Protein AF-A0A4R3A333-F1 (afdb_monomer_lite)

Sequence (79 aa):
MSRQKRDWQEIAAEIASYRQMYNFACQIVENAPVGTGENEAATRLMESLEDIVHLPIAEAKRLARARRRFEKLKALLAA

Foldseek 3Di:
DDPVLVVLLVQLVPDDDLVSLLVSLVVCCVPPDPPDPLNVLSVVLNVLSVVVVPDPDDDPVSVVVSVVSSVVSSVSSVD

Secondary structure (DSSP, 8-state):
--HHHHHHHHHHHH--SHHHHHHHHHHHHHHSPTTSHHHHHHHHHHHHHHHHHT-SS--HHHHHHHHHHHHHHHHHHT-

Radius of gyration: 11.98 Å; chains: 1; bounding box: 30×23×30 Å

pLDDT: mean 86.97, std 6.91, range [58.03, 93.56]

Structure (mmCIF, N/CA/C/O backbone):
data_AF-A0A4R3A333-F1
#
_entry.id   AF-A0A4R3A333-F1
#
loop_
_atom_site.group_PDB
_atom_site.id
_atom_site.type_symbol
_atom_site.label_atom_id
_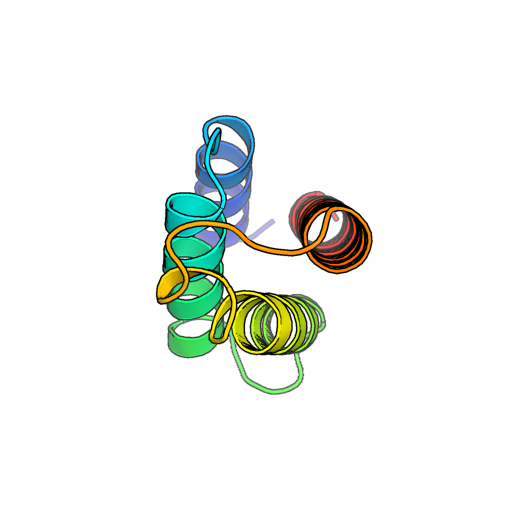atom_site.label_alt_id
_atom_site.label_comp_id
_atom_site.label_asym_id
_atom_site.label_entity_id
_atom_site.label_seq_id
_atom_site.pdbx_PDB_ins_code
_atom_site.Cartn_x
_atom_site.Cartn_y
_atom_site.Cartn_z
_atom_site.occupancy
_atom_site.B_iso_or_equiv
_atom_site.auth_seq_id
_atom_site.auth_comp_id
_atom_site.auth_asym_id
_atom_site.auth_atom_id
_atom_site.pdbx_PDB_model_num
ATOM 1 N N . MET A 1 1 ? -14.144 11.713 10.191 1.00 58.03 1 MET A N 1
ATOM 2 C CA . MET A 1 1 ? -12.788 11.259 9.811 1.00 58.03 1 MET A CA 1
ATOM 3 C C . MET A 1 1 ? -11.751 11.876 10.737 1.00 58.03 1 MET A C 1
ATOM 5 O O . MET A 1 1 ? -11.796 13.082 10.969 1.00 58.03 1 MET A O 1
ATOM 9 N N . SER A 1 2 ? -10.839 11.066 11.276 1.00 72.12 2 SER A N 1
ATOM 10 C CA . SER A 1 2 ? -9.670 11.541 12.028 1.00 72.12 2 SER A CA 1
ATOM 11 C C . SER A 1 2 ? 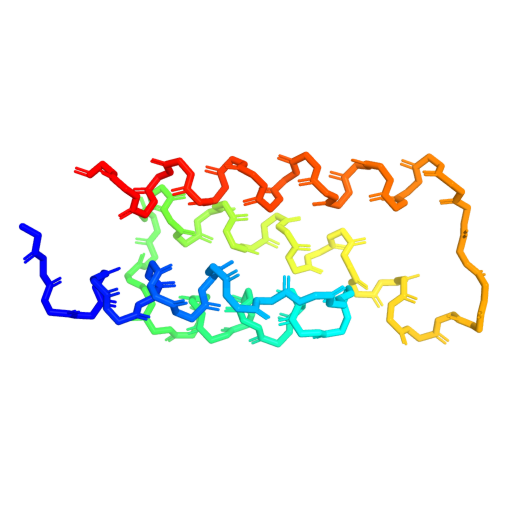-8.775 12.412 11.133 1.00 72.12 2 SER A C 1
ATOM 13 O O . SER A 1 2 ? -8.740 12.227 9.918 1.00 72.12 2 SER A O 1
ATOM 15 N N . ARG A 1 3 ? -8.071 13.396 11.714 1.00 77.88 3 ARG A N 1
ATOM 16 C CA . ARG A 1 3 ? -7.159 14.298 10.976 1.00 77.88 3 ARG A CA 1
ATOM 17 C C . ARG A 1 3 ? -6.127 13.508 10.161 1.00 77.88 3 ARG A C 1
ATOM 19 O O . ARG A 1 3 ? -6.028 13.704 8.962 1.00 77.88 3 ARG A O 1
ATOM 26 N N . GLN A 1 4 ? -5.537 12.498 10.791 1.00 82.50 4 GLN A N 1
ATOM 27 C CA . GLN A 1 4 ? -4.578 11.577 10.184 1.00 82.50 4 GLN A CA 1
ATOM 28 C C . GLN A 1 4 ? -5.112 10.846 8.939 1.00 82.50 4 GLN A C 1
ATOM 30 O O . GLN A 1 4 ? -4.383 10.688 7.968 1.00 82.50 4 GLN A O 1
ATOM 35 N N . LYS A 1 5 ? -6.391 10.438 8.924 1.00 78.88 5 LYS A N 1
ATOM 36 C CA . LYS A 1 5 ? -7.000 9.805 7.740 1.00 78.88 5 LYS A CA 1
ATOM 37 C C . LYS A 1 5 ? -7.092 10.763 6.551 1.00 78.88 5 LYS A C 1
ATOM 39 O O . LYS A 1 5 ? -6.865 10.337 5.424 1.00 78.88 5 LYS A O 1
ATOM 44 N N . ARG A 1 6 ? -7.428 12.035 6.797 1.00 82.56 6 ARG A N 1
ATOM 45 C CA . ARG A 1 6 ? -7.472 13.063 5.743 1.00 82.56 6 ARG A CA 1
ATOM 46 C C . ARG A 1 6 ? -6.079 13.329 5.187 1.00 82.56 6 ARG A C 1
ATOM 48 O O . ARG A 1 6 ? -5.913 13.285 3.975 1.00 82.56 6 ARG A O 1
ATOM 55 N N . ASP A 1 7 ? -5.090 13.465 6.068 1.00 88.50 7 ASP A N 1
ATOM 56 C CA . ASP A 1 7 ? -3.692 13.648 5.669 1.00 88.50 7 ASP A CA 1
ATOM 57 C C . ASP A 1 7 ? -3.212 12.461 4.803 1.00 88.50 7 ASP A C 1
ATOM 59 O O . ASP A 1 7 ? -2.615 12.642 3.744 1.00 88.50 7 ASP A O 1
ATOM 63 N N . TRP A 1 8 ? -3.550 11.222 5.183 1.00 90.56 8 TRP A N 1
ATOM 64 C CA . TRP A 1 8 ? -3.246 10.032 4.380 1.00 90.56 8 TRP A CA 1
ATOM 65 C C . TRP A 1 8 ? -3.962 9.998 3.031 1.00 90.56 8 TRP A C 1
ATOM 67 O O . TRP A 1 8 ? -3.381 9.551 2.043 1.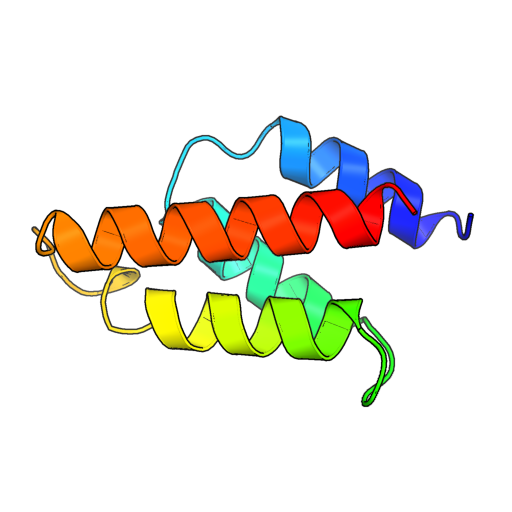00 90.56 8 TRP A O 1
ATOM 77 N N . GLN A 1 9 ? -5.208 10.457 2.960 1.00 89.88 9 GLN A N 1
ATOM 78 C CA . GLN A 1 9 ? -5.952 10.511 1.706 1.00 89.88 9 GLN A CA 1
ATOM 79 C C . GLN A 1 9 ? -5.329 11.511 0.719 1.00 89.88 9 GLN A C 1
ATOM 81 O O . GLN A 1 9 ? -5.219 11.196 -0.467 1.00 89.88 9 GLN A O 1
ATOM 86 N N . GLU A 1 10 ? -4.897 12.675 1.207 1.00 90.12 10 GLU A N 1
ATOM 87 C CA . GLU A 1 10 ? -4.200 13.692 0.411 1.00 90.12 10 GLU A CA 1
ATOM 88 C C . GLU A 1 10 ? -2.865 13.153 -0.113 1.00 90.12 10 GLU A C 1
ATOM 90 O O . GLU A 1 10 ? -2.639 13.143 -1.324 1.00 90.12 10 GLU A O 1
ATOM 95 N N . ILE A 1 11 ? -2.041 12.568 0.765 1.00 90.38 11 ILE A N 1
ATOM 96 C CA . ILE A 1 11 ? -0.770 11.942 0.370 1.00 90.38 11 ILE A CA 1
ATOM 97 C C . ILE A 1 11 ? -1.009 10.855 -0.687 1.00 90.38 11 ILE A C 1
ATOM 99 O O . ILE A 1 11 ? -0.328 10.817 -1.711 1.00 90.38 11 ILE A O 1
ATOM 103 N N . ALA A 1 12 ? -2.006 9.985 -0.493 1.00 90.12 12 ALA A N 1
ATOM 104 C CA . ALA A 1 12 ? -2.299 8.900 -1.427 1.00 90.12 12 ALA A CA 1
ATOM 105 C C . ALA A 1 12 ? -2.765 9.379 -2.816 1.00 90.12 12 ALA A C 1
ATOM 107 O O . ALA A 1 12 ? -2.673 8.618 -3.785 1.00 90.12 12 ALA A O 1
ATOM 108 N N . ALA A 1 13 ? -3.281 10.605 -2.933 1.00 89.25 13 ALA A N 1
ATOM 109 C CA . ALA A 1 13 ? -3.660 11.198 -4.213 1.00 89.25 13 ALA A CA 1
ATOM 110 C C . ALA A 1 13 ? -2.439 11.647 -5.034 1.00 89.25 13 ALA A C 1
ATOM 112 O O . ALA A 1 13 ? -2.481 11.577 -6.262 1.00 89.25 13 ALA A O 1
ATOM 113 N N . GLU A 1 14 ? -1.350 12.038 -4.371 1.00 90.81 14 GLU A N 1
ATOM 114 C CA . GLU A 1 14 ? -0.122 12.535 -5.008 1.00 90.81 14 GLU A CA 1
ATOM 115 C C . GLU A 1 14 ? 0.873 11.423 -5.387 1.00 90.81 14 GLU A C 1
ATOM 117 O O . GLU A 1 14 ? 1.834 11.649 -6.127 1.00 90.81 14 GLU A O 1
ATOM 122 N N . ILE A 1 15 ? 0.660 10.196 -4.906 1.00 91.94 15 ILE A N 1
ATOM 123 C CA . ILE A 1 15 ? 1.559 9.067 -5.162 1.00 91.94 15 ILE A CA 1
ATOM 124 C C . ILE A 1 15 ? 1.519 8.648 -6.637 1.00 91.94 15 ILE A C 1
ATOM 126 O O . ILE A 1 15 ? 0.520 8.129 -7.141 1.00 91.94 15 ILE A O 1
ATOM 130 N N . ALA A 1 16 ? 2.665 8.781 -7.307 1.00 86.88 16 ALA A N 1
ATOM 131 C CA . ALA A 1 16 ? 2.822 8.461 -8.726 1.00 86.88 16 ALA A CA 1
ATOM 132 C C . ALA A 1 16 ? 3.725 7.241 -8.994 1.00 86.88 16 ALA A C 1
ATOM 134 O O . ALA A 1 16 ? 3.726 6.712 -10.106 1.00 86.88 16 ALA A O 1
ATOM 135 N N . SER A 1 17 ? 4.477 6.760 -7.996 1.00 88.12 17 SER A N 1
ATOM 136 C CA . SER A 1 17 ? 5.437 5.655 -8.152 1.00 88.12 17 SER A CA 1
ATOM 137 C C . SER A 1 17 ? 5.224 4.512 -7.157 1.00 88.12 17 SER A C 1
ATOM 139 O O . SER A 1 17 ? 4.769 4.712 -6.032 1.00 88.12 17 SER A O 1
ATOM 141 N N . TYR A 1 18 ? 5.626 3.296 -7.542 1.00 88.31 18 TYR A N 1
ATOM 142 C CA . TYR A 1 18 ? 5.554 2.109 -6.677 1.00 88.31 18 TYR A CA 1
ATOM 143 C C . TYR A 1 18 ? 6.422 2.230 -5.416 1.00 88.31 18 TYR A C 1
ATOM 145 O O . TYR A 1 18 ? 6.046 1.725 -4.363 1.00 88.31 18 TYR A O 1
ATOM 153 N N . ARG A 1 19 ? 7.548 2.953 -5.491 1.00 87.06 19 ARG A N 1
ATOM 154 C CA . ARG A 1 19 ? 8.393 3.235 -4.322 1.00 87.06 19 ARG A CA 1
ATOM 155 C C . ARG A 1 19 ? 7.696 4.160 -3.325 1.00 87.06 19 ARG A C 1
ATOM 157 O O . ARG A 1 19 ? 7.753 3.912 -2.127 1.00 87.06 19 ARG A O 1
ATOM 164 N N . GLN A 1 20 ? 6.998 5.188 -3.808 1.00 90.81 20 GLN A N 1
ATOM 165 C CA . GLN A 1 20 ? 6.170 6.038 -2.949 1.00 90.81 20 GLN A CA 1
ATOM 166 C C . GLN A 1 20 ? 4.996 5.255 -2.344 1.00 90.81 20 GLN A C 1
ATOM 168 O O . GLN A 1 20 ? 4.737 5.410 -1.156 1.00 90.81 20 GLN A O 1
ATOM 173 N N . MET A 1 21 ? 4.342 4.370 -3.114 1.00 93.06 21 MET A N 1
ATOM 174 C CA . MET A 1 21 ? 3.296 3.478 -2.582 1.00 93.06 21 MET A CA 1
ATOM 175 C C . MET A 1 21 ? 3.824 2.604 -1.440 1.00 93.06 21 MET A C 1
ATOM 177 O O . MET A 1 21 ? 3.138 2.453 -0.435 1.00 93.06 21 MET A O 1
ATOM 181 N N . TYR A 1 22 ? 5.032 2.049 -1.585 1.00 92.19 22 TYR A N 1
ATOM 182 C CA . TYR A 1 22 ? 5.661 1.226 -0.552 1.00 92.19 22 TYR A CA 1
ATOM 183 C C . TYR A 1 22 ? 5.939 2.035 0.716 1.00 92.19 22 TYR A C 1
ATOM 185 O O . TYR A 1 22 ? 5.464 1.672 1.786 1.00 92.19 22 TYR A O 1
ATOM 193 N N . ASN A 1 23 ? 6.620 3.176 0.585 1.00 92.06 23 ASN A N 1
ATOM 194 C CA . ASN A 1 23 ? 6.934 4.038 1.726 1.00 92.06 23 ASN A CA 1
ATOM 195 C C . ASN A 1 23 ? 5.667 4.490 2.466 1.00 92.06 23 ASN A C 1
ATOM 197 O O . ASN A 1 23 ? 5.632 4.515 3.692 1.00 92.06 23 ASN A O 1
ATOM 201 N N . PHE A 1 24 ? 4.615 4.824 1.719 1.00 93.56 24 PHE A N 1
ATOM 202 C CA . PHE A 1 24 ? 3.329 5.200 2.290 1.00 93.56 24 PHE A CA 1
ATOM 203 C C . PHE A 1 24 ? 2.650 4.035 3.020 1.00 93.56 24 PHE A C 1
ATOM 205 O O . PHE A 1 24 ? 2.107 4.220 4.107 1.00 93.56 24 PHE A O 1
ATOM 212 N N . ALA A 1 25 ? 2.720 2.823 2.463 1.00 92.75 25 ALA A N 1
ATOM 213 C CA . ALA A 1 25 ? 2.235 1.625 3.135 1.00 92.75 25 ALA A CA 1
ATOM 214 C C . ALA A 1 25 ? 2.970 1.395 4.465 1.00 92.75 25 ALA A C 1
ATOM 216 O O . ALA A 1 25 ? 2.306 1.183 5.475 1.00 92.75 25 ALA A O 1
ATOM 217 N N . CYS A 1 26 ? 4.303 1.524 4.495 1.00 93.06 26 CYS A N 1
ATOM 218 C CA . CYS A 1 26 ? 5.088 1.427 5.732 1.00 93.06 26 CYS A CA 1
ATOM 219 C C . CYS A 1 26 ? 4.628 2.451 6.779 1.00 93.06 26 CYS A C 1
ATOM 221 O O . CYS A 1 26 ? 4.358 2.080 7.917 1.00 93.06 26 CYS A O 1
ATOM 223 N N . GLN A 1 27 ? 4.435 3.714 6.382 1.00 93.25 27 GLN A N 1
ATOM 224 C CA . GLN A 1 27 ? 3.947 4.755 7.294 1.00 93.25 27 GLN A CA 1
ATOM 225 C C . GLN A 1 27 ? 2.583 4.408 7.900 1.00 93.25 27 GLN A C 1
ATOM 227 O O . GLN A 1 27 ? 2.378 4.614 9.095 1.00 93.25 27 GLN A O 1
ATOM 232 N N . ILE A 1 28 ? 1.646 3.874 7.112 1.00 92.38 28 ILE A N 1
ATOM 233 C CA . ILE A 1 28 ? 0.340 3.458 7.641 1.00 92.38 28 ILE A CA 1
ATOM 234 C C . ILE A 1 28 ? 0.493 2.258 8.575 1.00 92.38 28 ILE A C 1
ATOM 236 O O . ILE A 1 28 ? -0.122 2.253 9.634 1.00 92.38 28 ILE A O 1
ATOM 240 N N . VAL A 1 29 ? 1.314 1.264 8.235 1.00 93.38 29 VAL A N 1
ATOM 241 C CA . VAL A 1 29 ? 1.543 0.095 9.102 1.00 93.38 29 VAL A CA 1
ATOM 242 C C . VAL A 1 29 ? 2.116 0.507 10.461 1.00 93.38 29 VAL A C 1
ATOM 244 O O . VAL A 1 29 ? 1.673 -0.006 11.485 1.00 93.38 29 VAL A O 1
ATOM 247 N N . GLU A 1 30 ? 3.050 1.458 10.479 1.00 91.19 30 GLU A N 1
ATOM 248 C CA . GLU A 1 30 ? 3.690 1.956 11.702 1.00 91.19 30 GLU A CA 1
ATOM 249 C C . GLU A 1 30 ? 2.762 2.815 12.571 1.00 91.19 30 GLU A C 1
ATOM 251 O O . GLU A 1 30 ? 2.896 2.825 13.793 1.00 91.19 30 GLU A O 1
ATOM 256 N N . ASN A 1 31 ? 1.831 3.553 11.957 1.00 90.25 31 ASN A N 1
ATOM 257 C CA . ASN A 1 31 ? 1.059 4.593 12.646 1.00 90.25 31 ASN A CA 1
ATOM 258 C C . ASN A 1 31 ? -0.439 4.278 12.795 1.00 90.25 31 ASN A C 1
ATOM 260 O O . ASN A 1 31 ? -1.119 4.930 13.589 1.00 90.25 31 ASN A O 1
ATOM 264 N N . ALA A 1 32 ? -0.982 3.323 12.037 1.00 88.19 32 ALA A N 1
ATOM 265 C CA . ALA A 1 32 ? -2.363 2.870 12.180 1.00 88.19 32 ALA A CA 1
ATOM 266 C C . ALA A 1 32 ? -2.468 1.802 13.278 1.00 88.19 32 ALA A C 1
ATOM 268 O O . ALA A 1 32 ? -1.636 0.893 13.319 1.00 88.19 32 ALA A O 1
ATOM 269 N N . PRO A 1 33 ? -3.518 1.830 14.119 1.00 87.88 33 PRO A N 1
ATOM 270 C CA . PRO A 1 33 ? -3.754 0.769 15.088 1.00 87.88 33 PRO A CA 1
ATOM 271 C C . PRO A 1 33 ? -3.863 -0.605 14.411 1.00 87.88 33 PRO A C 1
ATOM 273 O O . PRO A 1 33 ? -4.529 -0.759 13.382 1.00 87.88 33 PRO A O 1
ATOM 276 N N . VAL A 1 34 ? -3.225 -1.614 15.003 1.00 88.75 34 VAL A N 1
ATOM 277 C CA . VAL A 1 34 ? -3.264 -2.998 14.510 1.00 88.75 34 VAL A CA 1
ATOM 278 C C . VAL A 1 34 ? -4.701 -3.529 14.529 1.00 88.75 34 VAL A C 1
ATOM 280 O O . VAL A 1 34 ? -5.466 -3.240 15.447 1.00 88.75 34 VAL A O 1
ATOM 283 N N . GLY A 1 35 ? -5.069 -4.307 13.507 1.00 84.62 35 GLY A N 1
ATOM 284 C CA . GLY A 1 35 ? -6.415 -4.878 13.360 1.00 84.62 35 GLY A CA 1
ATOM 285 C C . GLY A 1 35 ? -7.444 -3.918 12.754 1.00 84.62 35 GLY A C 1
ATOM 286 O O . GLY A 1 35 ? -8.618 -4.261 12.639 1.00 84.62 35 GLY A O 1
ATOM 287 N N . THR A 1 36 ? -7.017 -2.720 12.348 1.00 87.44 36 THR A N 1
ATOM 288 C CA . THR A 1 36 ? -7.828 -1.828 11.513 1.00 87.44 36 THR A CA 1
ATOM 289 C C . THR A 1 36 ? -7.740 -2.236 10.043 1.00 87.44 36 THR A C 1
ATOM 291 O O . THR A 1 36 ? -6.724 -2.768 9.586 1.00 87.44 36 THR A O 1
ATOM 294 N N . GLY A 1 37 ? -8.802 -1.971 9.276 1.00 87.62 37 GLY A N 1
ATOM 295 C CA . GLY A 1 37 ? -8.838 -2.310 7.851 1.00 87.62 37 GLY A CA 1
ATOM 296 C C . GLY A 1 37 ? -7.741 -1.602 7.049 1.00 87.62 37 GLY A C 1
ATOM 297 O O . GLY A 1 37 ? -7.208 -2.170 6.096 1.00 87.62 37 GLY A O 1
ATOM 298 N N . GLU A 1 38 ? -7.373 -0.387 7.456 1.00 89.56 38 GLU A N 1
ATOM 299 C CA . GLU A 1 38 ? -6.285 0.403 6.884 1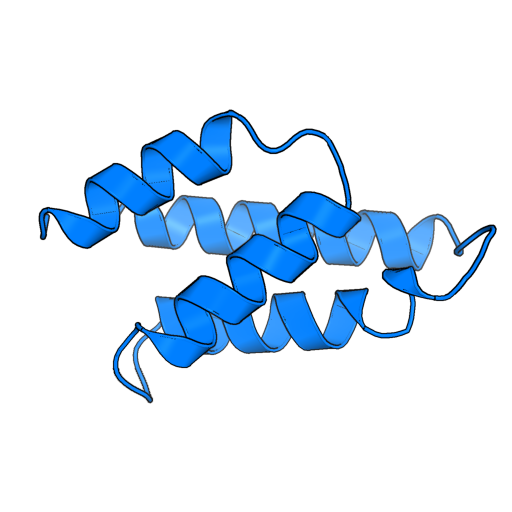.00 89.56 38 GLU A CA 1
ATOM 300 C C . GLU A 1 38 ? -4.927 -0.246 7.151 1.00 89.56 38 GLU A C 1
ATOM 302 O O . GLU A 1 38 ? -4.150 -0.408 6.210 1.00 89.56 38 GLU A O 1
ATOM 307 N N . ASN A 1 39 ? -4.666 -0.666 8.396 1.00 92.19 39 ASN A N 1
ATOM 308 C CA . ASN A 1 39 ? -3.431 -1.358 8.760 1.00 92.19 39 ASN A CA 1
ATOM 309 C C . ASN A 1 39 ? -3.286 -2.660 7.958 1.00 92.19 39 ASN A C 1
ATOM 311 O O . ASN A 1 39 ? -2.280 -2.857 7.284 1.00 92.19 39 ASN A O 1
ATOM 315 N N . GLU A 1 40 ? -4.322 -3.502 7.910 1.00 92.69 40 GLU A N 1
ATOM 316 C CA . GLU A 1 40 ? -4.276 -4.754 7.144 1.00 92.69 40 GLU A CA 1
ATOM 317 C C . GLU A 1 40 ? -4.080 -4.532 5.637 1.00 92.69 40 GLU A C 1
ATOM 319 O O . GLU A 1 40 ? -3.351 -5.276 4.968 1.00 92.69 40 GLU A O 1
ATOM 324 N N . ALA A 1 41 ? -4.754 -3.529 5.070 1.00 91.69 41 ALA A N 1
ATOM 325 C CA . ALA A 1 41 ? -4.623 -3.200 3.657 1.00 91.69 41 ALA A CA 1
ATOM 326 C C . ALA A 1 41 ? -3.227 -2.652 3.330 1.00 91.69 41 ALA A C 1
ATOM 328 O O . ALA A 1 41 ? -2.668 -3.020 2.292 1.00 91.69 41 ALA A O 1
ATOM 329 N N . ALA A 1 42 ? -2.657 -1.831 4.214 1.00 92.88 42 ALA A N 1
ATOM 330 C CA . ALA A 1 42 ? -1.307 -1.306 4.083 1.00 92.88 42 ALA A CA 1
ATOM 331 C C . ALA A 1 42 ? -0.252 -2.412 4.219 1.00 92.88 42 ALA A C 1
ATOM 333 O O . ALA A 1 42 ? 0.613 -2.506 3.352 1.00 92.88 42 ALA A O 1
ATOM 334 N N . THR A 1 43 ? -0.381 -3.324 5.187 1.00 93.19 43 THR A N 1
ATOM 335 C CA . THR A 1 43 ? 0.519 -4.482 5.340 1.00 93.19 43 THR A CA 1
ATOM 336 C C . THR A 1 43 ? 0.550 -5.324 4.070 1.00 93.19 43 THR A C 1
ATOM 338 O O . THR A 1 43 ? 1.609 -5.583 3.505 1.00 93.19 43 THR A O 1
ATOM 341 N N . ARG A 1 44 ? -0.622 -5.665 3.518 1.00 92.19 44 ARG A N 1
ATOM 342 C CA . ARG A 1 44 ? -0.693 -6.431 2.263 1.00 92.19 44 ARG A CA 1
ATOM 343 C C . ARG A 1 44 ? -0.096 -5.670 1.083 1.00 92.19 44 ARG A C 1
ATOM 345 O O . ARG A 1 44 ? 0.424 -6.295 0.160 1.00 92.19 44 ARG A O 1
ATOM 352 N N . LEU A 1 45 ? -0.233 -4.346 1.039 1.00 92.38 45 LEU A N 1
ATOM 353 C CA . LEU A 1 45 ? 0.377 -3.531 -0.009 1.00 92.38 45 LEU A CA 1
ATOM 354 C C . LEU A 1 45 ? 1.906 -3.533 0.114 1.00 92.38 45 LEU A C 1
ATOM 356 O O . LEU A 1 45 ? 2.575 -3.783 -0.892 1.00 92.38 45 LEU A O 1
ATOM 360 N N . MET A 1 46 ? 2.422 -3.321 1.325 1.00 93.00 46 MET A N 1
ATOM 361 C CA . MET A 1 46 ? 3.845 -3.360 1.666 1.00 93.00 46 MET A CA 1
ATOM 362 C C . MET A 1 46 ? 4.467 -4.688 1.223 1.00 93.00 46 MET A C 1
ATOM 364 O O . MET A 1 46 ? 5.353 -4.678 0.375 1.00 93.00 46 MET A O 1
ATOM 368 N N . GLU A 1 47 ? 3.904 -5.821 1.650 1.00 89.81 47 GLU A N 1
ATOM 369 C CA . GLU A 1 47 ? 4.379 -7.163 1.275 1.00 89.81 47 GLU A CA 1
ATOM 370 C C . GLU A 1 47 ? 4.370 -7.407 -0.244 1.00 89.81 47 GLU A C 1
ATOM 372 O O . GLU A 1 47 ? 5.249 -8.072 -0.778 1.00 89.81 47 GLU A O 1
ATOM 377 N N . SER A 1 48 ? 3.387 -6.884 -0.999 1.00 87.44 48 SER A N 1
ATOM 378 C CA . SER A 1 48 ? 3.434 -7.026 -2.474 1.00 87.44 48 SER A CA 1
ATOM 379 C C . SER A 1 48 ? 4.571 -6.256 -3.116 1.00 87.44 48 SER A C 1
ATOM 381 O O . SER A 1 48 ? 4.966 -6.597 -4.230 1.00 87.44 48 SER A O 1
ATOM 383 N N . LEU A 1 49 ? 4.958 -5.148 -2.497 1.00 87.12 49 LEU A N 1
ATOM 384 C CA . LEU A 1 49 ? 5.873 -4.183 -3.068 1.00 87.12 49 LEU A CA 1
ATOM 385 C C . LEU A 1 49 ? 7.308 -4.426 -2.617 1.00 87.12 49 LEU A C 1
ATOM 387 O O . LEU A 1 49 ? 8.195 -4.060 -3.376 1.00 87.12 49 LEU A O 1
ATOM 391 N N . GLU A 1 50 ? 7.532 -5.069 -1.470 1.00 83.31 50 GLU A N 1
ATOM 392 C CA . GLU A 1 50 ? 8.852 -5.368 -0.903 1.00 83.31 50 GLU A CA 1
ATOM 393 C C . GLU A 1 50 ? 9.782 -6.031 -1.933 1.00 83.31 50 GLU A C 1
ATOM 395 O O . GLU A 1 50 ? 10.783 -5.435 -2.331 1.00 83.31 50 GLU A O 1
ATOM 400 N N . ASP A 1 51 ? 9.395 -7.165 -2.526 1.00 75.81 51 ASP A N 1
ATOM 401 C CA . ASP A 1 51 ? 10.201 -7.793 -3.592 1.00 75.81 51 ASP A CA 1
ATOM 402 C C . ASP A 1 51 ? 10.001 -7.185 -4.996 1.00 75.81 51 ASP A C 1
ATOM 404 O O . ASP A 1 51 ? 10.374 -7.795 -6.000 1.00 75.81 51 ASP A O 1
ATOM 408 N N . ILE A 1 52 ? 9.403 -5.995 -5.099 1.00 78.38 52 ILE A N 1
ATOM 409 C CA . ILE A 1 52 ? 9.315 -5.199 -6.336 1.00 78.38 52 ILE A CA 1
ATOM 410 C C . ILE A 1 52 ? 10.242 -3.984 -6.256 1.00 78.38 52 ILE A C 1
ATOM 412 O O . ILE A 1 52 ? 10.924 -3.694 -7.234 1.00 78.38 52 ILE A O 1
ATOM 416 N N . VAL A 1 53 ? 10.296 -3.278 -5.119 1.00 75.06 53 VAL A N 1
ATOM 417 C CA . VAL A 1 53 ? 11.097 -2.047 -4.980 1.00 75.06 53 VAL A CA 1
ATOM 418 C C . VAL A 1 53 ? 12.603 -2.288 -5.081 1.00 75.06 53 VAL A C 1
ATOM 420 O O . VAL A 1 53 ? 13.336 -1.358 -5.412 1.00 75.06 53 VAL A O 1
ATOM 423 N N . HIS A 1 54 ? 13.060 -3.520 -4.855 1.00 72.88 54 HIS A N 1
ATOM 424 C CA . HIS A 1 54 ? 14.462 -3.913 -5.012 1.00 72.88 54 HIS A CA 1
ATOM 425 C C . HIS A 1 54 ? 14.815 -4.442 -6.411 1.00 72.88 54 HIS A C 1
ATOM 427 O O . HIS A 1 54 ? 15.992 -4.659 -6.696 1.00 72.88 54 HIS A O 1
ATOM 433 N N . LEU A 1 55 ? 13.831 -4.643 -7.295 1.00 74.56 55 LEU A N 1
ATOM 434 C CA . LEU A 1 55 ? 14.068 -5.150 -8.646 1.00 74.56 55 LEU A CA 1
ATOM 435 C C . LEU A 1 55 ? 14.168 -3.995 -9.655 1.00 74.56 55 LEU A C 1
ATOM 437 O O . LEU A 1 55 ? 13.297 -3.125 -9.667 1.00 74.56 55 LEU A O 1
ATOM 441 N N . PRO A 1 56 ? 15.166 -4.000 -10.561 1.00 67.81 56 PRO A N 1
ATOM 442 C CA . PRO A 1 56 ? 15.272 -2.974 -11.600 1.00 67.81 56 PRO A CA 1
ATOM 443 C C . PRO A 1 56 ? 14.090 -3.026 -12.579 1.00 67.81 56 PRO A C 1
ATOM 445 O O . PRO A 1 56 ? 13.673 -1.998 -13.106 1.00 67.81 56 PRO A O 1
ATOM 448 N N . ILE A 1 57 ? 13.539 -4.222 -12.813 1.00 71.88 57 ILE A N 1
ATOM 449 C CA . ILE A 1 57 ? 12.356 -4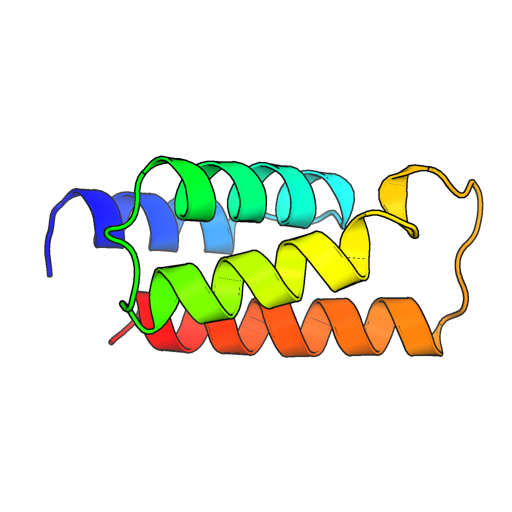.462 -13.640 1.00 71.88 57 ILE A CA 1
ATOM 450 C C . ILE A 1 57 ? 11.536 -5.563 -12.964 1.00 71.88 57 ILE A C 1
ATOM 452 O O . ILE A 1 57 ? 12.057 -6.637 -12.669 1.00 71.88 57 ILE A O 1
ATOM 456 N N . ALA A 1 58 ? 10.251 -5.302 -12.730 1.00 80.06 58 ALA A N 1
ATOM 457 C CA . ALA A 1 58 ? 9.316 -6.271 -12.171 1.00 80.06 58 ALA A CA 1
ATOM 458 C C . ALA A 1 58 ? 8.262 -6.684 -13.202 1.00 80.06 58 ALA A C 1
ATOM 460 O O . ALA A 1 58 ? 7.900 -5.919 -14.097 1.00 80.06 58 ALA A O 1
ATOM 461 N N . GLU A 1 59 ? 7.727 -7.895 -13.054 1.00 84.44 59 GLU A N 1
ATOM 462 C CA . GLU A 1 59 ? 6.686 -8.407 -13.941 1.00 84.44 59 GLU A CA 1
ATOM 463 C C . GLU A 1 59 ? 5.417 -7.544 -13.907 1.00 84.44 59 GLU A C 1
ATOM 465 O O . GLU A 1 59 ? 4.891 -7.213 -12.839 1.00 84.44 59 GLU A O 1
ATOM 470 N N . ALA A 1 60 ? 4.841 -7.278 -15.082 1.00 84.31 60 ALA A N 1
ATOM 471 C CA . ALA A 1 60 ? 3.624 -6.476 -15.227 1.00 84.31 60 ALA A CA 1
ATOM 472 C C . ALA A 1 60 ? 2.452 -6.980 -14.359 1.00 84.31 60 ALA A C 1
ATOM 474 O O . ALA A 1 60 ? 1.687 -6.183 -13.814 1.00 84.31 60 ALA A O 1
ATOM 475 N N . LYS A 1 61 ? 2.331 -8.302 -14.163 1.00 86.44 61 LYS A N 1
ATOM 476 C CA . LYS A 1 61 ? 1.310 -8.905 -13.287 1.00 86.44 61 LYS A CA 1
ATOM 477 C C . LYS A 1 61 ? 1.484 -8.496 -11.821 1.00 86.44 61 LYS A C 1
ATOM 479 O O . LYS A 1 61 ? 0.491 -8.222 -11.143 1.00 86.44 61 LYS A O 1
ATOM 484 N N . ARG A 1 62 ? 2.727 -8.427 -11.333 1.00 85.25 62 ARG A N 1
ATOM 485 C CA . ARG A 1 62 ? 3.046 -8.010 -9.958 1.00 85.25 62 ARG A CA 1
ATOM 486 C C . ARG A 1 62 ? 2.743 -6.525 -9.761 1.00 85.25 62 ARG A C 1
ATOM 488 O O . ARG A 1 62 ? 2.071 -6.167 -8.795 1.00 85.25 62 ARG A O 1
ATOM 495 N N . LEU A 1 63 ? 3.115 -5.693 -10.734 1.00 85.94 63 LEU A N 1
ATOM 496 C CA . LEU A 1 63 ? 2.803 -4.260 -10.746 1.00 85.94 63 LEU A CA 1
ATOM 497 C C . LEU A 1 63 ? 1.288 -3.994 -10.738 1.00 85.94 63 LEU A C 1
ATOM 499 O O . LEU A 1 63 ? 0.789 -3.224 -9.917 1.00 85.94 63 LEU A O 1
ATOM 503 N N . ALA A 1 64 ? 0.527 -4.700 -11.578 1.00 89.00 64 ALA A N 1
ATOM 504 C CA . ALA A 1 64 ? -0.931 -4.595 -11.605 1.00 89.00 64 ALA A CA 1
ATOM 505 C C . ALA A 1 64 ? -1.574 -5.020 -10.272 1.00 89.00 64 ALA A C 1
ATOM 507 O O . ALA A 1 64 ? -2.536 -4.399 -9.814 1.00 89.00 64 ALA A O 1
ATOM 508 N N . ARG A 1 65 ? -1.039 -6.060 -9.617 1.00 89.69 65 ARG A N 1
ATOM 509 C CA . ARG A 1 65 ? -1.509 -6.504 -8.297 1.00 89.69 65 ARG A CA 1
ATOM 510 C C . ARG A 1 65 ? -1.254 -5.447 -7.222 1.00 89.69 65 ARG A C 1
ATOM 512 O O . ARG A 1 65 ? -2.169 -5.162 -6.451 1.00 89.69 65 ARG A O 1
ATOM 519 N N . ALA A 1 66 ? -0.059 -4.859 -7.191 1.00 88.75 66 ALA A N 1
ATOM 520 C CA . ALA A 1 66 ? 0.274 -3.779 -6.264 1.00 88.75 66 ALA A CA 1
ATOM 521 C C . ALA A 1 66 ? -0.648 -2.567 -6.466 1.00 88.75 66 ALA A C 1
ATOM 523 O O . ALA A 1 66 ? -1.222 -2.065 -5.503 1.00 88.75 66 ALA A O 1
ATOM 524 N N . ARG A 1 67 ? -0.904 -2.178 -7.724 1.00 89.94 67 ARG A N 1
ATOM 525 C CA . ARG A 1 67 ? -1.842 -1.094 -8.051 1.00 89.94 67 ARG A CA 1
ATOM 526 C C . ARG A 1 67 ? -3.244 -1.361 -7.499 1.00 89.94 67 ARG A C 1
ATOM 528 O O . ARG A 1 67 ? -3.811 -0.504 -6.835 1.00 89.94 67 ARG A O 1
ATOM 535 N N . ARG A 1 68 ? -3.789 -2.566 -7.704 1.00 92.56 68 ARG A N 1
ATOM 536 C CA . ARG A 1 68 ? -5.112 -2.945 -7.167 1.00 92.56 68 ARG A CA 1
ATOM 537 C C . ARG A 1 68 ? -5.163 -2.887 -5.639 1.00 92.56 68 ARG A C 1
ATOM 539 O O . ARG A 1 68 ? -6.170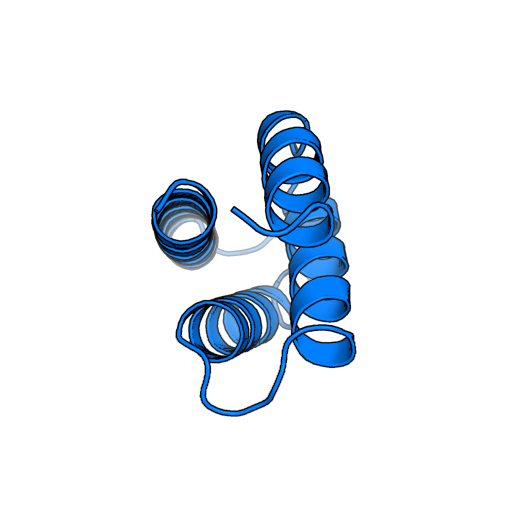 -2.466 -5.079 1.00 92.56 68 ARG A O 1
ATOM 546 N N . ARG A 1 69 ? -4.093 -3.318 -4.963 1.00 92.62 69 ARG A N 1
ATOM 547 C CA . ARG A 1 69 ? -3.988 -3.238 -3.497 1.00 92.62 69 ARG A CA 1
ATOM 548 C C . ARG A 1 69 ? -3.954 -1.786 -3.020 1.00 92.62 69 ARG A C 1
ATOM 550 O O . ARG A 1 69 ? -4.634 -1.466 -2.052 1.00 92.62 69 ARG A O 1
ATOM 557 N N . PHE A 1 70 ? -3.248 -0.915 -3.735 1.00 91.75 70 PHE A N 1
ATOM 558 C CA . PHE A 1 70 ? -3.206 0.510 -3.427 1.00 91.75 70 PHE A CA 1
ATOM 559 C C . PHE A 1 70 ? -4.566 1.193 -3.611 1.00 91.75 70 PHE A C 1
ATOM 561 O O . PHE A 1 70 ? -5.001 1.916 -2.721 1.00 91.75 70 PHE A O 1
ATOM 568 N N . GLU A 1 71 ? -5.302 0.899 -4.686 1.00 92.31 71 GLU A N 1
ATOM 569 C CA . GLU A 1 71 ? -6.664 1.435 -4.853 1.00 92.31 71 GLU A CA 1
ATOM 570 C C . GLU A 1 71 ? -7.612 0.961 -3.739 1.00 92.31 71 GLU A C 1
ATOM 572 O O . GLU A 1 71 ? -8.430 1.735 -3.244 1.00 92.31 71 GLU A O 1
ATOM 577 N N . LYS A 1 72 ? -7.470 -0.289 -3.275 1.00 92.44 72 LYS A N 1
ATOM 578 C CA . LYS A 1 72 ? -8.236 -0.781 -2.121 1.00 92.44 72 LYS A CA 1
ATOM 579 C C . LYS A 1 72 ? -7.906 -0.003 -0.844 1.00 92.44 72 LYS A C 1
ATOM 581 O O . LYS A 1 72 ? -8.816 0.324 -0.088 1.00 92.44 72 LYS A O 1
ATOM 586 N N . LEU A 1 73 ? -6.628 0.294 -0.609 1.00 90.50 73 LEU A N 1
ATOM 587 C CA . LEU A 1 73 ? -6.203 1.117 0.521 1.00 90.50 73 LEU A CA 1
ATOM 588 C C . LEU A 1 73 ? -6.797 2.531 0.424 1.00 90.50 73 LEU A C 1
ATOM 590 O O . LEU A 1 73 ? -7.383 3.003 1.391 1.00 90.50 73 LEU A O 1
ATOM 594 N N . LYS A 1 74 ? -6.750 3.167 -0.754 1.00 92.06 74 LYS A N 1
ATOM 595 C CA . LYS A 1 74 ? -7.374 4.483 -0.987 1.00 92.06 74 LYS A CA 1
ATOM 596 C C . LYS A 1 74 ? -8.872 4.485 -0.690 1.00 92.06 74 LYS A C 1
ATOM 598 O O . LYS A 1 74 ? -9.362 5.423 -0.070 1.00 92.06 74 LYS A O 1
ATOM 603 N N . ALA A 1 75 ? -9.589 3.436 -1.089 1.00 90.44 75 ALA A N 1
ATOM 604 C CA . ALA A 1 75 ? -11.017 3.312 -0.807 1.00 90.44 75 ALA A CA 1
ATOM 605 C C . ALA A 1 75 ? -11.316 3.240 0.702 1.00 90.44 75 ALA A C 1
ATOM 607 O O . ALA A 1 75 ? -12.290 3.830 1.153 1.00 90.44 75 ALA A O 1
ATOM 608 N N . LEU A 1 76 ? -10.468 2.561 1.484 1.00 88.81 76 LEU A N 1
ATOM 609 C CA . LEU A 1 76 ? -10.603 2.491 2.945 1.00 88.81 76 LEU A CA 1
ATOM 610 C C . LEU A 1 76 ? -10.259 3.816 3.633 1.00 88.81 76 LEU A C 1
ATOM 612 O O . LEU A 1 76 ? -10.877 4.170 4.631 1.00 88.81 76 LEU A O 1
ATOM 616 N N . LEU A 1 77 ? -9.294 4.561 3.091 1.00 86.69 77 LEU A N 1
ATOM 617 C CA . LEU A 1 77 ? -8.934 5.886 3.597 1.00 86.69 77 LEU A CA 1
ATOM 618 C C . LEU A 1 77 ? -10.023 6.932 3.331 1.00 86.69 77 LEU A C 1
ATOM 620 O O . LEU A 1 77 ? -10.162 7.860 4.120 1.00 86.69 77 LEU A O 1
ATOM 624 N N . ALA A 1 78 ? -10.791 6.774 2.250 1.00 82.56 78 ALA A N 1
ATOM 625 C CA . ALA A 1 78 ? -11.908 7.649 1.895 1.00 82.56 78 ALA A CA 1
ATOM 626 C C . ALA A 1 78 ? -13.224 7.327 2.639 1.00 82.56 78 ALA A C 1
ATOM 628 O O . ALA A 1 78 ? -14.183 8.089 2.509 1.00 82.56 78 ALA A O 1
ATOM 629 N N . ALA A 1 79 ? -13.273 6.213 3.381 1.00 73.56 79 ALA A N 1
ATOM 630 C CA . ALA A 1 79 ? -14.408 5.775 4.198 1.00 73.56 79 ALA A CA 1
ATOM 631 C C . ALA A 1 79 ? -14.264 6.220 5.668 1.00 73.56 79 ALA A C 1
ATOM 633 O O . ALA A 1 79 ? -15.286 6.651 6.245 1.00 73.56 79 ALA A O 1
#